Protein AF-A0AA88I6K1-F1 (afdb_monomer)

pLDDT: mean 70.94, std 12.8, range [39.06, 87.44]

Foldseek 3Di:
DVVLVVLQVVVVQLVVQQCVLCVVVVHNFGDPVSSVVSVVVVVVCCVPVVPPDDDDDDPNVVVVVQLVVQLCVLCVVVVHNTGDLLSSQVSQCVDPVSCVSCVVPDRPPNDHDDDDDPVPPPDDDDDPPDD

Structure (mmCIF, N/CA/C/O backbone):
data_AF-A0AA88I6K1-F1
#
_entry.id   AF-A0AA88I6K1-F1
#
loop_
_atom_site.group_PDB
_atom_site.id
_atom_site.type_symbol
_atom_site.label_atom_id
_atom_site.label_alt_id
_atom_site.label_comp_id
_atom_site.label_asym_id
_atom_site.label_entity_id
_atom_site.label_seq_id
_atom_site.pdbx_PDB_ins_code
_atom_site.Cartn_x
_atom_site.Cartn_y
_atom_site.Cartn_z
_atom_site.occupancy
_atom_site.B_iso_or_equiv
_atom_site.auth_seq_id
_atom_site.auth_comp_id
_atom_site.auth_asym_id
_atom_site.auth_atom_id
_atom_site.pdbx_PDB_model_num
ATOM 1 N N . MET A 1 1 ? 4.214 17.097 -13.388 1.00 57.06 1 MET A N 1
ATOM 2 C CA . MET A 1 1 ? 3.382 15.901 -13.663 1.00 57.06 1 MET A CA 1
ATOM 3 C C . MET A 1 1 ? 4.194 14.668 -14.065 1.00 57.06 1 MET A C 1
ATOM 5 O O . MET A 1 1 ? 3.887 13.604 -13.557 1.00 57.06 1 MET A O 1
ATOM 9 N N . ALA A 1 2 ? 5.257 14.769 -14.878 1.00 58.91 2 ALA A N 1
ATOM 10 C CA . ALA A 1 2 ? 6.046 13.591 -15.284 1.00 58.91 2 ALA A CA 1
ATOM 11 C C . ALA A 1 2 ? 6.704 12.811 -14.122 1.00 58.91 2 ALA A C 1
ATOM 13 O O . ALA A 1 2 ? 6.691 11.585 -14.123 1.00 58.91 2 ALA A O 1
ATOM 14 N N . LEU A 1 3 ? 7.240 13.507 -13.110 1.00 56.56 3 LEU A N 1
ATOM 15 C CA . LEU A 1 3 ? 7.893 12.855 -11.966 1.00 56.56 3 LEU A CA 1
ATOM 16 C C . LEU A 1 3 ? 6.898 12.069 -11.095 1.00 56.56 3 LEU A C 1
ATOM 18 O O . LEU A 1 3 ? 7.202 10.980 -10.627 1.00 56.56 3 LEU A O 1
ATOM 22 N N . GLN A 1 4 ? 5.691 12.612 -10.918 1.00 62.66 4 GLN A N 1
ATOM 23 C CA . GLN A 1 4 ? 4.637 11.985 -10.122 1.00 62.66 4 GLN A CA 1
ATOM 24 C C . GLN A 1 4 ? 4.098 10.726 -10.806 1.00 62.66 4 GLN A C 1
ATOM 26 O O . GLN A 1 4 ? 3.912 9.705 -10.148 1.00 62.66 4 GLN A O 1
ATOM 31 N N . GLU A 1 5 ? 3.916 10.773 -12.128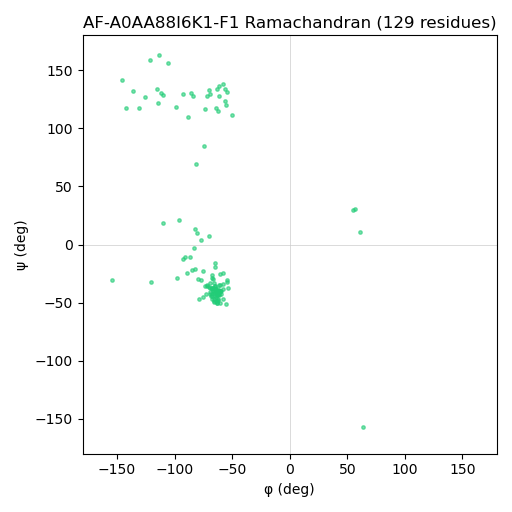 1.00 62.38 5 GLU A N 1
ATOM 32 C CA . GLU A 1 5 ? 3.457 9.614 -12.897 1.00 62.38 5 GLU A CA 1
ATOM 33 C C . GLU A 1 5 ? 4.513 8.502 -12.930 1.00 62.38 5 GLU A C 1
ATOM 35 O O . GLU A 1 5 ? 4.188 7.326 -12.781 1.00 62.38 5 GLU A O 1
ATOM 40 N N . ALA A 1 6 ? 5.795 8.870 -13.021 1.00 61.66 6 ALA A N 1
ATOM 41 C CA . ALA A 1 6 ? 6.897 7.920 -12.924 1.00 61.66 6 ALA A CA 1
ATOM 42 C C . ALA A 1 6 ? 6.965 7.246 -11.544 1.00 61.66 6 ALA A C 1
ATOM 44 O O . ALA A 1 6 ? 7.078 6.022 -11.469 1.00 61.66 6 ALA A O 1
ATOM 45 N N . SER A 1 7 ? 6.825 8.013 -10.458 1.00 63.19 7 SER A N 1
ATOM 46 C CA . SER A 1 7 ? 6.780 7.464 -9.097 1.00 63.19 7 SER A CA 1
ATOM 47 C C . SER A 1 7 ? 5.569 6.552 -8.887 1.00 63.19 7 SER A C 1
ATOM 49 O O . SER A 1 7 ? 5.690 5.480 -8.294 1.00 63.19 7 SER A O 1
ATOM 51 N N . LYS A 1 8 ? 4.405 6.927 -9.431 1.00 65.31 8 LYS A N 1
ATOM 52 C CA . LYS A 1 8 ? 3.180 6.121 -9.389 1.00 65.31 8 LYS A CA 1
ATOM 53 C C . LYS A 1 8 ? 3.347 4.792 -10.128 1.00 65.31 8 LYS A C 1
ATOM 55 O O . LYS A 1 8 ? 3.081 3.739 -9.550 1.00 65.31 8 LYS A O 1
ATOM 60 N N . ALA A 1 9 ? 3.835 4.828 -11.365 1.00 66.75 9 ALA A N 1
ATOM 61 C CA . ALA A 1 9 ? 4.098 3.628 -12.157 1.00 66.75 9 ALA A CA 1
ATOM 62 C C . ALA A 1 9 ? 5.162 2.731 -11.501 1.00 66.75 9 ALA A C 1
ATOM 64 O O . ALA A 1 9 ? 5.031 1.504 -11.490 1.00 66.75 9 ALA A O 1
ATOM 65 N N . TYR A 1 10 ? 6.191 3.332 -10.895 1.00 70.69 10 TYR A N 1
ATOM 66 C CA . TYR A 1 10 ? 7.224 2.597 -10.174 1.00 70.69 10 TYR A CA 1
ATOM 67 C C . TYR A 1 10 ? 6.654 1.820 -8.984 1.00 70.69 10 TYR A C 1
ATOM 69 O O . TYR A 1 10 ? 6.957 0.635 -8.843 1.00 70.69 10 TYR A O 1
ATOM 77 N N . LEU A 1 11 ? 5.815 2.453 -8.160 1.00 69.69 11 LEU A N 1
ATOM 78 C CA . LEU A 1 11 ? 5.197 1.808 -7.000 1.00 69.69 11 LEU A CA 1
ATOM 79 C C . LEU A 1 11 ? 4.238 0.704 -7.408 1.00 69.69 11 LEU A C 1
ATOM 81 O O . LEU A 1 11 ? 4.346 -0.393 -6.874 1.00 69.69 11 LEU A O 1
ATOM 85 N N . ILE A 1 12 ? 3.341 0.974 -8.361 1.00 75.25 12 ILE A N 1
ATOM 86 C CA . ILE A 1 12 ? 2.376 -0.021 -8.849 1.00 75.25 12 ILE A CA 1
ATOM 87 C C . ILE A 1 12 ? 3.126 -1.263 -9.317 1.00 75.25 12 ILE A C 1
ATOM 89 O O . ILE A 1 12 ? 2.885 -2.351 -8.800 1.00 75.25 12 ILE A O 1
ATOM 93 N N . GLY A 1 13 ? 4.132 -1.084 -10.174 1.00 77.06 13 GLY A N 1
ATOM 94 C CA . GLY A 1 13 ? 4.932 -2.210 -10.620 1.00 77.06 13 GLY A CA 1
ATOM 95 C C . GLY A 1 13 ? 5.692 -2.889 -9.471 1.00 77.06 13 GLY A C 1
ATOM 96 O O . GLY A 1 13 ? 5.822 -4.109 -9.452 1.00 77.06 13 GLY A O 1
ATOM 97 N N . LEU A 1 14 ? 6.243 -2.128 -8.514 1.00 76.00 14 LEU A N 1
ATOM 98 C CA . LEU A 1 14 ? 7.021 -2.712 -7.417 1.00 76.00 14 LEU A CA 1
ATOM 99 C C . LEU A 1 14 ? 6.122 -3.597 -6.559 1.00 76.00 14 LEU A C 1
ATOM 101 O O . LEU A 1 14 ? 6.536 -4.686 -6.163 1.00 76.00 14 LEU A O 1
ATOM 105 N N . TYR A 1 15 ? 4.894 -3.155 -6.305 1.00 76.38 15 TYR A N 1
ATOM 106 C CA . TYR A 1 15 ? 3.899 -3.925 -5.577 1.00 76.38 15 TYR A CA 1
ATOM 107 C C . TYR A 1 15 ? 3.392 -5.129 -6.366 1.00 76.38 15 TYR A C 1
ATOM 109 O O . TYR A 1 15 ? 3.214 -6.181 -5.759 1.00 76.38 15 TYR A O 1
ATOM 117 N N . GLU A 1 16 ? 3.221 -5.025 -7.684 1.00 77.50 16 GLU A N 1
ATOM 118 C CA . GLU A 1 16 ? 2.888 -6.164 -8.548 1.00 77.50 16 GLU A CA 1
ATOM 119 C C . GLU A 1 16 ? 3.975 -7.242 -8.491 1.00 77.50 16 GLU A C 1
ATOM 121 O O . GLU A 1 16 ? 3.676 -8.393 -8.175 1.00 77.50 16 GLU A O 1
ATOM 126 N N . ASP A 1 17 ? 5.242 -6.865 -8.674 1.00 79.00 17 ASP A N 1
ATOM 127 C CA . ASP A 1 17 ? 6.370 -7.802 -8.622 1.00 79.00 17 ASP A CA 1
ATOM 128 C C . ASP A 1 17 ? 6.536 -8.418 -7.232 1.00 79.00 17 ASP A C 1
ATOM 130 O O . ASP A 1 17 ? 6.819 -9.609 -7.082 1.00 79.00 17 ASP A O 1
ATOM 134 N N . THR A 1 18 ? 6.315 -7.619 -6.191 1.00 77.56 18 THR A N 1
ATOM 135 C CA . THR A 1 18 ? 6.348 -8.100 -4.810 1.00 77.56 18 THR A CA 1
ATOM 136 C C . THR A 1 18 ? 5.199 -9.073 -4.533 1.00 77.56 18 THR A C 1
ATOM 138 O O . THR A 1 18 ? 5.393 -10.090 -3.864 1.00 77.56 18 THR A O 1
ATOM 141 N N . ASN A 1 19 ? 4.004 -8.792 -5.056 1.00 80.00 19 ASN A N 1
ATOM 142 C CA . ASN A 1 19 ? 2.846 -9.669 -4.938 1.00 80.00 19 ASN A CA 1
ATOM 143 C C . ASN A 1 19 ? 3.072 -10.984 -5.697 1.00 80.00 19 ASN A C 1
ATOM 145 O O . ASN A 1 19 ? 2.785 -12.051 -5.165 1.00 80.00 19 ASN A O 1
ATOM 149 N N . LEU A 1 20 ? 3.674 -10.932 -6.888 1.00 79.19 20 LEU A N 1
ATOM 150 C CA . LEU A 1 20 ? 4.079 -12.120 -7.643 1.00 79.19 20 LEU A CA 1
ATOM 151 C C . LEU A 1 20 ? 5.107 -12.959 -6.874 1.00 79.19 20 LEU A C 1
ATOM 153 O O . LEU A 1 20 ? 4.952 -14.176 -6.794 1.00 79.19 20 LEU A O 1
ATOM 157 N N . CYS A 1 21 ? 6.103 -12.332 -6.238 1.00 79.06 21 CYS A N 1
ATOM 158 C CA . CYS A 1 21 ? 7.062 -13.033 -5.375 1.00 79.06 21 CYS A CA 1
ATOM 159 C C . CYS A 1 21 ? 6.370 -13.709 -4.177 1.00 79.06 21 CYS A C 1
ATOM 161 O O . CYS A 1 21 ? 6.700 -14.844 -3.821 1.00 79.06 21 CYS A O 1
ATOM 163 N N . ALA A 1 22 ? 5.380 -13.044 -3.575 1.00 78.00 22 ALA A N 1
ATOM 164 C CA . ALA A 1 22 ? 4.594 -13.613 -2.486 1.00 78.00 22 ALA A CA 1
ATOM 165 C C . ALA A 1 22 ? 3.746 -14.809 -2.963 1.00 78.00 22 ALA A C 1
ATOM 167 O O . ALA A 1 22 ? 3.795 -15.873 -2.340 1.00 78.00 22 ALA A O 1
ATOM 168 N N . ILE A 1 23 ? 3.048 -14.679 -4.098 1.00 82.94 23 ILE A N 1
ATOM 169 C CA . ILE A 1 23 ? 2.232 -15.743 -4.706 1.00 82.94 23 ILE A CA 1
ATOM 170 C C . ILE A 1 23 ? 3.100 -16.939 -5.106 1.00 82.94 23 ILE A C 1
ATOM 172 O O . ILE A 1 23 ? 2.731 -18.079 -4.824 1.00 82.94 23 ILE A O 1
ATOM 176 N N . HIS A 1 24 ? 4.277 -16.696 -5.687 1.00 82.50 24 HIS A N 1
ATOM 177 C CA . HIS A 1 24 ? 5.250 -17.739 -6.020 1.00 82.50 24 HIS A CA 1
ATOM 178 C C . HIS A 1 24 ? 5.662 -18.542 -4.778 1.00 82.50 24 HIS A C 1
ATOM 180 O O . HIS A 1 24 ? 5.757 -19.767 -4.815 1.00 82.50 24 HIS A O 1
ATOM 186 N N . ALA A 1 25 ? 5.803 -17.867 -3.637 1.00 81.12 25 ALA A N 1
ATOM 187 C CA . ALA A 1 25 ? 6.057 -18.495 -2.346 1.00 81.12 25 ALA A CA 1
ATOM 188 C C . ALA A 1 25 ? 4.789 -19.039 -1.645 1.00 81.12 25 ALA A C 1
ATOM 190 O O . ALA A 1 25 ? 4.848 -19.349 -0.454 1.00 81.12 25 ALA A O 1
ATOM 191 N N . LYS A 1 26 ? 3.647 -19.146 -2.347 1.00 82.56 26 LYS A N 1
ATOM 192 C CA . LYS A 1 26 ? 2.326 -19.566 -1.831 1.00 82.56 26 LYS A CA 1
ATOM 193 C C . LYS A 1 26 ? 1.811 -18.715 -0.660 1.00 82.56 26 LYS A C 1
ATOM 195 O O . LYS A 1 26 ? 1.094 -19.202 0.214 1.00 82.56 26 LYS A O 1
ATOM 200 N N . ARG A 1 27 ? 2.175 -17.432 -0.616 1.00 75.56 27 ARG A N 1
ATOM 201 C CA . ARG A 1 27 ? 1.777 -16.472 0.422 1.00 75.56 27 ARG A CA 1
ATOM 202 C C . ARG A 1 27 ? 0.911 -15.370 -0.189 1.00 75.56 27 ARG A C 1
ATOM 204 O O . ARG A 1 27 ? 1.271 -14.771 -1.188 1.00 75.56 27 ARG A O 1
ATOM 211 N N . VAL A 1 28 ? -0.200 -15.039 0.466 1.00 65.38 28 VAL A N 1
ATOM 212 C CA . VAL A 1 28 ? -1.096 -13.923 0.071 1.00 65.38 28 VAL A CA 1
ATOM 213 C C . VAL A 1 28 ? -0.587 -12.571 0.604 1.00 65.38 28 VAL A C 1
ATOM 215 O O . VAL A 1 28 ? -1.168 -11.517 0.382 1.00 65.38 28 VAL A O 1
ATOM 218 N N . THR A 1 29 ? 0.505 -12.588 1.368 1.00 64.44 29 THR A N 1
ATOM 219 C CA . THR A 1 29 ? 0.966 -11.441 2.148 1.00 64.44 29 THR A CA 1
ATOM 220 C C . THR A 1 29 ? 2.406 -11.096 1.833 1.00 64.44 29 THR A C 1
ATOM 222 O O . THR A 1 29 ? 3.290 -11.948 1.972 1.00 64.44 29 THR A O 1
ATOM 225 N N . ILE A 1 30 ? 2.615 -9.830 1.496 1.00 72.12 30 ILE A N 1
ATOM 226 C CA . ILE A 1 30 ? 3.906 -9.248 1.158 1.00 72.12 30 ILE A CA 1
ATOM 227 C C . ILE A 1 30 ? 4.781 -9.120 2.412 1.00 72.12 30 ILE A C 1
ATOM 229 O O . ILE A 1 30 ? 4.371 -8.553 3.427 1.00 72.12 30 ILE A O 1
ATOM 233 N N . MET A 1 31 ? 6.003 -9.648 2.345 1.00 67.56 31 MET A N 1
ATOM 234 C CA . MET A 1 31 ? 7.031 -9.493 3.373 1.00 67.56 31 MET A CA 1
ATOM 235 C C . MET A 1 31 ? 8.125 -8.518 2.913 1.00 67.56 31 MET A C 1
ATOM 237 O O . MET A 1 31 ? 8.380 -8.401 1.713 1.00 67.56 31 MET A O 1
ATOM 241 N N . PRO A 1 32 ? 8.868 -7.885 3.843 1.00 65.88 32 PRO A N 1
ATOM 242 C CA . PRO A 1 32 ? 10.008 -7.034 3.490 1.00 65.88 32 PRO A CA 1
ATOM 243 C C . PRO A 1 32 ? 11.046 -7.750 2.613 1.00 65.88 32 PRO A C 1
ATOM 245 O O . PRO A 1 32 ? 11.648 -7.134 1.739 1.00 65.88 32 PRO A O 1
ATOM 248 N N . LYS A 1 33 ? 11.211 -9.068 2.797 1.00 70.12 33 LYS A N 1
ATOM 249 C CA . LYS A 1 33 ? 12.082 -9.912 1.964 1.00 70.12 33 LYS A CA 1
ATOM 250 C C . LYS A 1 33 ? 11.599 -10.016 0.513 1.00 70.12 33 LYS A C 1
ATOM 252 O O . LYS A 1 33 ? 12.434 -10.026 -0.383 1.00 70.12 33 LYS A O 1
ATOM 257 N N . ASP A 1 34 ? 10.285 -10.041 0.275 1.00 76.75 34 ASP A N 1
ATOM 258 C CA . ASP A 1 34 ? 9.713 -10.066 -1.080 1.00 76.75 34 ASP A CA 1
ATOM 259 C C . ASP A 1 34 ? 9.937 -8.724 -1.781 1.00 76.75 34 ASP A C 1
ATOM 261 O O . ASP A 1 34 ? 10.250 -8.694 -2.963 1.00 76.75 34 ASP A O 1
ATOM 265 N N . ILE A 1 35 ? 9.857 -7.614 -1.037 1.00 73.19 35 ILE A N 1
ATOM 266 C CA . ILE A 1 35 ? 10.142 -6.270 -1.561 1.00 73.19 35 ILE A CA 1
ATOM 267 C C . ILE A 1 35 ? 11.628 -6.131 -1.881 1.00 73.19 35 ILE A C 1
ATOM 269 O O . ILE A 1 35 ? 11.996 -5.613 -2.930 1.00 73.19 35 ILE A O 1
ATOM 273 N N . GLN A 1 36 ? 12.505 -6.600 -0.991 1.00 73.50 36 GLN A N 1
ATOM 274 C CA . GLN A 1 36 ? 13.947 -6.616 -1.239 1.00 73.50 36 GLN A CA 1
ATOM 275 C C . GLN A 1 36 ? 14.293 -7.477 -2.458 1.00 73.50 36 GLN A C 1
ATOM 277 O O . GLN A 1 36 ? 15.135 -7.082 -3.264 1.00 73.50 36 GLN A O 1
ATOM 282 N N . LEU A 1 37 ? 13.618 -8.616 -2.619 1.00 74.25 37 LEU A N 1
ATOM 283 C CA . LEU A 1 37 ? 13.760 -9.483 -3.780 1.00 74.25 37 LEU A CA 1
ATOM 284 C C . LEU A 1 37 ? 13.249 -8.800 -5.057 1.00 74.25 37 LEU A C 1
ATOM 286 O O . LEU A 1 37 ? 13.998 -8.723 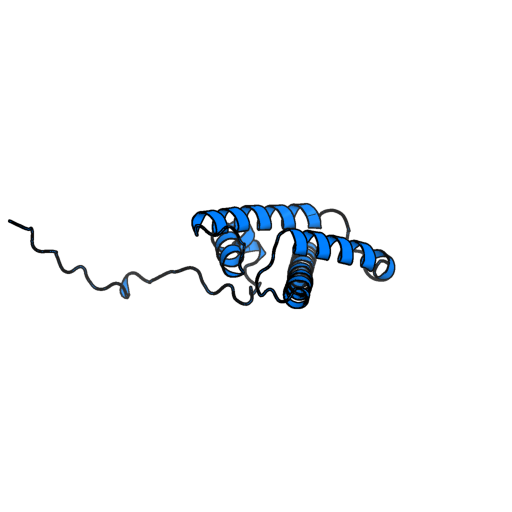-6.024 1.00 74.25 37 LEU A O 1
ATOM 290 N N . ALA A 1 38 ? 12.048 -8.219 -5.047 1.00 77.00 38 ALA A N 1
ATOM 291 C CA . ALA A 1 38 ? 11.480 -7.484 -6.178 1.00 77.00 38 ALA A CA 1
ATOM 292 C C . ALA A 1 38 ? 12.346 -6.277 -6.577 1.00 77.00 38 ALA A C 1
ATOM 294 O O . ALA A 1 38 ? 12.593 -6.054 -7.760 1.00 77.00 38 ALA A O 1
ATOM 295 N N . ARG A 1 39 ? 12.903 -5.540 -5.605 1.00 74.50 39 ARG A N 1
ATOM 296 C CA . ARG A 1 39 ? 13.878 -4.464 -5.860 1.00 74.50 39 ARG A CA 1
ATOM 297 C C . ARG A 1 39 ? 15.145 -4.994 -6.528 1.00 74.50 39 ARG A C 1
ATOM 299 O O . ARG A 1 39 ? 15.611 -4.375 -7.480 1.00 74.50 39 ARG A O 1
ATOM 306 N N . ARG A 1 40 ? 15.683 -6.132 -6.075 1.00 71.19 40 ARG A N 1
ATOM 307 C CA . ARG A 1 40 ? 16.855 -6.774 -6.700 1.00 71.19 40 ARG A CA 1
ATOM 308 C C . ARG A 1 40 ? 16.550 -7.260 -8.118 1.00 71.19 40 ARG A C 1
ATOM 310 O O . ARG A 1 40 ? 17.337 -6.995 -9.019 1.00 71.19 40 ARG A O 1
ATOM 317 N N . ILE A 1 41 ? 15.400 -7.899 -8.336 1.00 73.88 41 ILE A N 1
ATOM 318 C CA . ILE A 1 41 ? 14.959 -8.385 -9.655 1.00 73.88 41 ILE A CA 1
ATOM 319 C C . ILE A 1 41 ? 14.756 -7.211 -10.625 1.00 73.88 41 ILE A C 1
ATOM 321 O O . ILE A 1 41 ? 15.239 -7.253 -11.754 1.00 73.88 41 ILE A O 1
ATOM 325 N N . ARG A 1 42 ? 14.137 -6.111 -10.179 1.00 68.06 42 ARG A N 1
ATOM 326 C CA . ARG A 1 42 ? 13.987 -4.884 -10.982 1.00 68.06 42 ARG A CA 1
ATOM 327 C C . ARG A 1 42 ? 15.316 -4.214 -11.314 1.00 68.06 42 ARG A C 1
ATOM 329 O O . ARG A 1 42 ? 15.487 -3.727 -12.429 1.00 68.06 42 ARG A O 1
ATOM 336 N N . GLN A 1 43 ? 16.257 -4.183 -10.369 1.00 62.47 43 GLN A N 1
ATOM 337 C CA . GLN A 1 43 ? 17.610 -3.669 -10.611 1.00 62.47 43 GLN A CA 1
ATOM 338 C C . GLN A 1 43 ? 18.374 -4.536 -11.624 1.00 62.47 43 GLN A C 1
ATOM 340 O O . GLN A 1 43 ? 19.054 -3.982 -12.483 1.00 62.47 43 GLN A O 1
ATOM 345 N N . LEU A 1 44 ? 18.197 -5.863 -11.590 1.00 54.66 44 LEU A N 1
ATOM 346 C CA . LEU A 1 44 ? 18.737 -6.798 -12.587 1.00 54.66 44 LEU A CA 1
ATOM 347 C C . LEU A 1 44 ? 18.111 -6.589 -13.981 1.00 54.66 44 LEU A C 1
ATOM 349 O O . LEU A 1 44 ? 18.829 -6.575 -14.977 1.00 54.66 44 LEU A O 1
ATOM 353 N N . CYS A 1 45 ? 16.796 -6.356 -14.066 1.00 46.34 45 CYS A N 1
ATOM 354 C CA . CYS A 1 45 ? 16.091 -6.162 -15.341 1.00 46.34 45 CYS A CA 1
ATOM 355 C C . CYS A 1 45 ? 16.331 -4.775 -15.980 1.00 46.34 45 CYS A C 1
ATOM 357 O O . CYS A 1 45 ? 16.224 -4.618 -17.200 1.00 46.34 45 CYS A O 1
ATOM 359 N N . ARG A 1 46 ? 16.710 -3.755 -15.188 1.00 47.44 46 ARG A N 1
ATOM 360 C CA . ARG A 1 46 ? 17.051 -2.410 -15.697 1.00 47.44 46 ARG A CA 1
ATOM 361 C C . ARG A 1 46 ? 18.299 -2.389 -16.590 1.00 47.44 46 ARG A C 1
ATOM 363 O O . ARG A 1 46 ? 18.411 -1.478 -17.405 1.00 47.44 46 ARG A O 1
ATOM 370 N N . ALA A 1 47 ? 19.170 -3.403 -16.540 1.00 47.22 47 ALA A N 1
ATOM 371 C CA . ALA A 1 47 ? 20.273 -3.532 -17.500 1.00 47.22 47 ALA A CA 1
ATOM 372 C C . ALA A 1 47 ? 19.782 -3.669 -18.960 1.00 47.22 47 ALA A C 1
ATOM 374 O O . ALA A 1 47 ? 20.485 -3.272 -19.887 1.00 47.22 47 ALA A O 1
ATOM 375 N N . SER A 1 48 ? 18.558 -4.167 -19.179 1.00 43.66 48 SER A N 1
ATOM 376 C CA . SER A 1 48 ? 17.980 -4.350 -20.517 1.00 43.66 48 SER A CA 1
ATOM 377 C C . SER A 1 48 ? 17.038 -3.216 -20.944 1.00 43.66 48 SER A C 1
ATOM 379 O O . SER A 1 48 ? 16.941 -2.933 -22.138 1.00 43.66 48 SER A O 1
ATOM 381 N N . TRP A 1 49 ? 16.373 -2.535 -19.999 1.00 39.06 49 TRP A N 1
ATOM 382 C CA . TRP A 1 49 ? 15.335 -1.532 -20.304 1.00 39.06 49 TRP A CA 1
ATOM 383 C C . TRP A 1 49 ? 15.843 -0.081 -20.417 1.00 39.06 49 TRP A C 1
ATOM 385 O O . TRP A 1 49 ? 15.158 0.775 -20.975 1.00 39.06 49 TRP A O 1
ATOM 395 N N . CYS A 1 50 ? 17.078 0.202 -19.987 1.00 45.38 50 CYS A N 1
ATOM 396 C CA . CYS A 1 50 ? 17.698 1.532 -20.092 1.00 45.38 50 CYS A CA 1
ATOM 397 C C . CYS A 1 50 ? 18.061 1.984 -21.523 1.00 45.38 50 CYS A C 1
ATOM 399 O O . CYS A 1 50 ? 18.685 3.031 -21.679 1.00 45.38 50 CYS A O 1
ATOM 401 N N . ARG A 1 51 ? 17.685 1.251 -22.582 1.00 46.34 51 ARG A N 1
ATOM 402 C CA . ARG A 1 51 ? 17.923 1.693 -23.971 1.00 46.34 51 ARG A CA 1
ATOM 403 C C . ARG A 1 51 ? 16.832 2.597 -24.561 1.00 46.34 51 ARG A C 1
ATOM 405 O O . ARG A 1 51 ? 17.076 3.171 -25.614 1.00 46.34 51 ARG A O 1
ATOM 412 N N . GLY A 1 52 ? 15.669 2.755 -23.916 1.00 48.59 52 GLY A N 1
ATOM 413 C CA . GLY A 1 52 ? 14.523 3.456 -24.528 1.00 48.59 52 GLY A CA 1
ATOM 414 C C . GLY A 1 52 ? 13.984 4.693 -23.804 1.00 48.59 52 GLY A C 1
ATOM 415 O O . GLY A 1 52 ? 13.508 5.614 -24.459 1.00 48.59 52 GLY A O 1
ATOM 416 N N . THR A 1 53 ? 14.041 4.760 -22.472 1.00 44.44 53 THR A N 1
ATOM 417 C CA . THR A 1 53 ? 13.347 5.821 -21.717 1.00 44.44 53 THR A CA 1
ATOM 418 C C . THR A 1 53 ? 14.260 6.489 -20.698 1.00 44.44 53 THR A C 1
ATOM 420 O O . THR A 1 53 ? 14.737 5.868 -19.751 1.00 44.44 53 THR A O 1
ATOM 423 N N . ARG A 1 54 ? 14.474 7.791 -20.896 1.00 45.72 54 ARG A N 1
ATOM 424 C CA . ARG A 1 54 ? 15.218 8.701 -20.022 1.00 45.72 54 ARG A CA 1
ATOM 425 C C . ARG A 1 54 ? 14.381 9.026 -18.777 1.00 45.72 54 ARG A C 1
ATOM 427 O O . ARG A 1 54 ? 13.711 10.048 -18.768 1.00 45.72 54 ARG A O 1
ATOM 434 N N . LEU A 1 55 ? 14.406 8.189 -17.736 1.00 44.84 55 LEU A N 1
ATOM 435 C CA . LEU A 1 55 ? 13.969 8.595 -16.389 1.00 44.84 55 LEU A CA 1
ATOM 436 C C . LEU A 1 55 ? 14.800 7.919 -15.281 1.00 44.84 55 LEU A C 1
ATOM 438 O O . LEU A 1 55 ? 15.227 6.774 -15.440 1.00 44.84 55 LEU A O 1
ATOM 442 N N . PRO A 1 56 ? 15.109 8.654 -14.195 1.00 49.22 56 PRO A N 1
ATOM 443 C CA . PRO A 1 56 ? 16.333 8.450 -13.437 1.00 49.22 56 PRO A CA 1
ATOM 444 C C . PRO A 1 56 ? 16.211 7.359 -12.376 1.00 49.22 56 PRO A C 1
ATOM 446 O O . PRO A 1 56 ? 15.337 7.355 -11.518 1.00 49.22 56 PRO A O 1
ATOM 449 N N . CYS A 1 57 ? 17.193 6.468 -12.401 1.00 47.16 57 CYS A N 1
ATOM 450 C CA . CYS A 1 57 ? 17.423 5.428 -11.418 1.00 47.16 57 CYS A CA 1
ATOM 451 C C . CYS A 1 57 ? 18.164 5.984 -10.190 1.00 47.16 57 CYS A C 1
ATOM 453 O O . CYS A 1 57 ? 19.335 5.664 -10.020 1.00 47.16 57 CYS A O 1
ATOM 455 N N . SER A 1 58 ? 17.562 6.834 -9.350 1.00 46.22 58 SER A N 1
ATOM 456 C CA . SER A 1 58 ? 18.225 7.233 -8.081 1.00 46.22 58 SER A CA 1
ATOM 457 C C . SER A 1 58 ? 17.288 7.673 -6.946 1.00 46.22 58 SER A C 1
ATOM 459 O O . SER A 1 58 ? 17.624 7.446 -5.789 1.00 46.22 58 SER A O 1
ATOM 461 N N . GLY A 1 59 ? 16.117 8.256 -7.239 1.00 49.06 59 GLY A N 1
ATOM 462 C CA . GLY A 1 59 ? 15.201 8.782 -6.206 1.00 49.06 59 GLY A CA 1
ATOM 463 C C . GLY A 1 59 ? 14.173 7.777 -5.670 1.00 49.06 59 GLY A C 1
ATOM 464 O O . GLY A 1 59 ? 13.721 7.890 -4.532 1.00 49.06 59 GLY A O 1
ATOM 465 N N . ASP A 1 60 ? 13.848 6.749 -6.458 1.00 51.22 60 ASP A N 1
ATOM 466 C CA . ASP A 1 60 ? 12.724 5.826 -6.221 1.00 51.22 60 ASP A CA 1
ATOM 467 C C . ASP A 1 60 ? 12.864 4.969 -4.940 1.00 51.22 60 ASP A C 1
ATOM 469 O O . ASP A 1 60 ? 11.913 4.333 -4.480 1.00 51.22 60 ASP A O 1
ATOM 473 N N . GLY A 1 61 ? 14.072 4.895 -4.372 1.00 53.34 61 GLY A N 1
ATOM 474 C CA . GLY A 1 61 ? 14.376 4.063 -3.208 1.00 53.34 61 GLY A CA 1
ATOM 475 C C . GLY A 1 61 ? 13.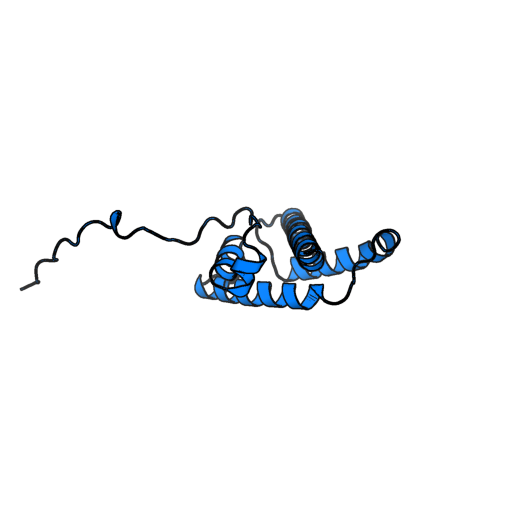950 4.661 -1.868 1.00 53.34 61 GLY A C 1
ATOM 476 O O . GLY A 1 61 ? 13.655 3.891 -0.955 1.00 53.34 61 GLY A O 1
ATOM 477 N N . VAL A 1 62 ? 13.924 5.993 -1.758 1.00 55.53 62 VAL A N 1
ATOM 478 C CA . VAL A 1 62 ? 13.631 6.705 -0.501 1.00 55.53 62 VAL A CA 1
ATOM 479 C C . VAL A 1 62 ? 12.127 6.719 -0.251 1.00 55.53 62 VAL A C 1
ATOM 481 O O . VAL A 1 62 ? 11.675 6.280 0.800 1.00 55.53 62 VAL A O 1
ATOM 484 N N . PHE A 1 63 ? 11.352 7.064 -1.279 1.00 63.44 63 PHE A N 1
ATOM 485 C CA . PHE A 1 63 ? 9.891 7.071 -1.216 1.00 63.44 63 PHE A CA 1
ATOM 486 C C . PHE A 1 63 ? 9.309 5.685 -0.882 1.00 63.44 63 PHE A C 1
ATOM 488 O O . PHE A 1 63 ? 8.390 5.545 -0.080 1.00 63.44 63 PHE A O 1
ATOM 495 N N . ALA A 1 64 ? 9.878 4.621 -1.459 1.00 65.25 64 ALA A N 1
ATOM 496 C CA . ALA A 1 64 ? 9.460 3.256 -1.143 1.00 65.25 64 ALA A CA 1
ATOM 497 C C . ALA A 1 64 ? 9.806 2.840 0.300 1.00 65.25 64 ALA A C 1
ATOM 499 O O . ALA A 1 64 ? 9.114 1.994 0.862 1.00 65.25 64 ALA A O 1
ATOM 500 N N . ALA A 1 65 ? 10.872 3.392 0.889 1.00 67.75 65 ALA A N 1
ATOM 501 C CA . ALA A 1 65 ? 11.227 3.132 2.283 1.00 67.75 65 ALA A CA 1
ATOM 502 C C . ALA A 1 65 ? 10.256 3.835 3.241 1.00 67.75 65 ALA A C 1
ATOM 504 O O . ALA A 1 65 ? 9.777 3.204 4.178 1.00 67.75 65 ALA A O 1
ATOM 505 N N . GLU A 1 66 ? 9.901 5.081 2.943 1.00 74.62 66 GLU A N 1
ATOM 506 C CA . GLU A 1 66 ? 8.969 5.897 3.725 1.00 74.62 66 GLU A CA 1
ATOM 507 C C . GLU A 1 66 ? 7.556 5.295 3.770 1.00 74.62 66 GLU A C 1
ATOM 509 O O . GLU A 1 66 ? 7.000 5.067 4.845 1.00 74.62 66 GLU A O 1
ATOM 514 N N . VAL A 1 67 ? 7.003 4.894 2.618 1.00 76.75 67 VAL A N 1
ATOM 51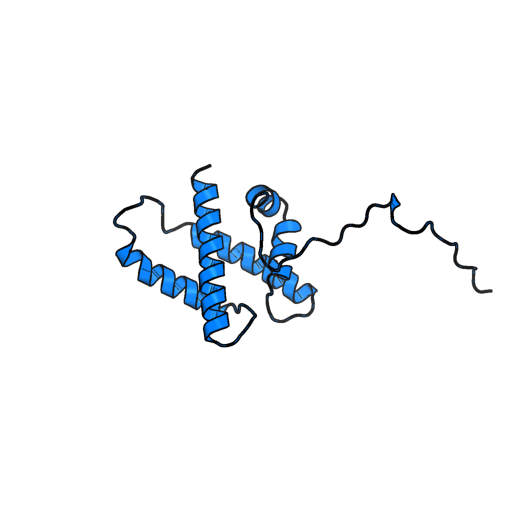5 C CA . VAL A 1 67 ? 5.701 4.201 2.572 1.00 76.75 67 VAL A CA 1
ATOM 516 C C . VAL A 1 67 ? 5.739 2.885 3.359 1.00 76.75 67 VAL A C 1
ATOM 518 O O . VAL A 1 67 ? 4.749 2.507 3.988 1.00 76.75 67 VAL A O 1
ATOM 521 N N . LEU A 1 68 ? 6.873 2.178 3.347 1.00 76.75 68 LEU A N 1
ATOM 522 C CA . LEU A 1 68 ? 7.024 0.918 4.070 1.00 76.75 68 LEU A CA 1
ATOM 523 C C . LEU A 1 68 ? 7.141 1.122 5.583 1.00 76.75 68 LEU A C 1
ATOM 525 O O . LEU A 1 68 ? 6.623 0.304 6.342 1.00 76.75 68 LEU A O 1
ATOM 529 N N . GLU A 1 69 ? 7.798 2.193 6.017 1.00 81.19 69 GLU A N 1
ATOM 530 C CA . GLU A 1 69 ? 7.890 2.584 7.421 1.00 81.19 69 GLU A CA 1
ATOM 531 C C . GLU A 1 69 ? 6.502 2.912 7.979 1.00 81.19 69 GLU A C 1
ATOM 533 O O . GLU A 1 69 ? 6.072 2.308 8.966 1.00 81.19 69 GLU A O 1
ATOM 538 N N . LEU A 1 70 ? 5.742 3.756 7.278 1.00 84.81 70 LEU A N 1
ATOM 539 C CA . LEU A 1 70 ? 4.374 4.108 7.659 1.00 84.81 70 LEU A CA 1
ATOM 540 C C . LEU A 1 70 ? 3.440 2.887 7.637 1.00 84.81 70 LEU A C 1
ATOM 542 O O . LEU A 1 70 ? 2.670 2.667 8.576 1.00 84.81 70 LEU A O 1
ATOM 546 N N . ALA A 1 71 ? 3.532 2.035 6.611 1.00 83.31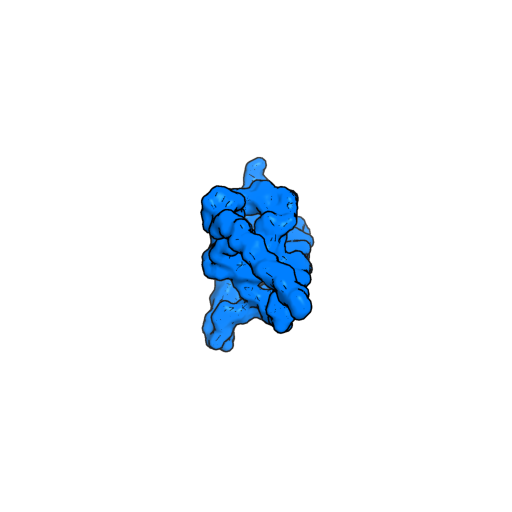 71 ALA A N 1
ATOM 547 C CA . ALA A 1 71 ? 2.757 0.794 6.540 1.00 83.31 71 ALA A CA 1
ATOM 548 C C . ALA A 1 71 ? 3.172 -0.226 7.618 1.00 83.31 71 ALA A C 1
ATOM 550 O O . ALA A 1 71 ? 2.343 -1.021 8.073 1.00 83.31 71 ALA A O 1
ATOM 551 N N . GLY A 1 72 ? 4.438 -0.211 8.042 1.00 84.19 72 GLY A N 1
ATOM 552 C CA . GLY A 1 7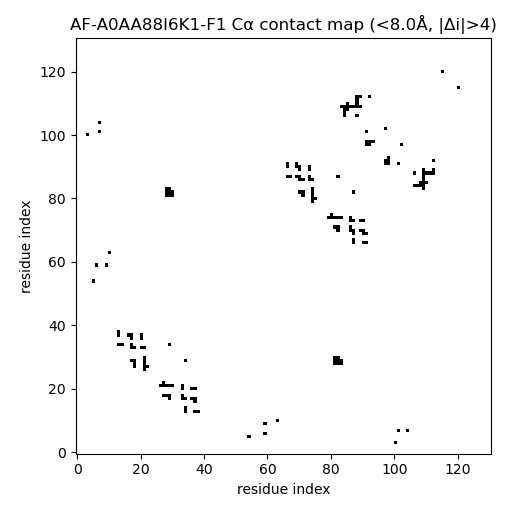2 ? 4.964 -1.004 9.150 1.00 84.19 72 GLY A CA 1
ATOM 553 C C . GLY A 1 72 ? 4.429 -0.539 10.503 1.00 84.19 72 GLY A C 1
ATOM 554 O O . GLY A 1 72 ? 4.011 -1.375 11.309 1.00 84.19 72 GLY A O 1
ATOM 555 N N . ASN A 1 73 ? 4.356 0.774 10.721 1.00 87.44 73 ASN A N 1
ATOM 556 C CA . ASN A 1 73 ? 3.739 1.369 11.907 1.00 87.44 73 ASN A CA 1
ATOM 557 C C . ASN A 1 73 ? 2.245 1.026 11.965 1.00 87.44 73 ASN A C 1
ATOM 559 O O . ASN A 1 73 ? 1.797 0.421 12.937 1.00 87.44 73 ASN A O 1
ATOM 563 N N . ALA A 1 74 ? 1.519 1.208 10.857 1.00 85.44 74 ALA A N 1
ATOM 564 C CA . ALA A 1 74 ? 0.117 0.803 10.756 1.00 85.44 74 ALA A CA 1
ATOM 565 C C . ALA A 1 74 ? -0.093 -0.705 11.011 1.00 85.44 74 ALA A C 1
ATOM 567 O O . ALA A 1 74 ? -1.112 -1.111 11.576 1.00 85.44 74 ALA A O 1
ATOM 568 N N . ALA A 1 75 ? 0.854 -1.563 10.617 1.00 84.94 75 ALA A N 1
ATOM 569 C CA . ALA A 1 75 ? 0.792 -2.991 10.926 1.00 84.94 75 ALA A CA 1
ATOM 570 C C . ALA A 1 75 ? 0.952 -3.267 12.428 1.00 84.94 75 ALA A C 1
ATOM 572 O O . ALA A 1 75 ? 0.195 -4.068 12.991 1.00 84.94 75 ALA A O 1
ATOM 573 N N . ARG A 1 76 ? 1.896 -2.577 13.079 1.00 85.38 76 ARG A N 1
ATOM 574 C CA . ARG A 1 76 ? 2.129 -2.655 14.527 1.00 85.38 76 ARG A CA 1
ATOM 575 C C . ARG A 1 76 ? 0.921 -2.179 15.327 1.00 85.38 76 ARG A C 1
ATOM 577 O O . ARG A 1 76 ? 0.534 -2.876 16.263 1.00 85.38 76 ARG A O 1
ATOM 584 N N . ASP A 1 77 ? 0.274 -1.098 14.901 1.00 87.31 77 ASP A N 1
ATOM 585 C CA . ASP A 1 77 ? -0.949 -0.579 15.530 1.00 87.31 77 ASP A CA 1
ATOM 586 C C . ASP A 1 77 ? -2.094 -1.596 15.467 1.00 87.31 77 ASP A C 1
ATOM 588 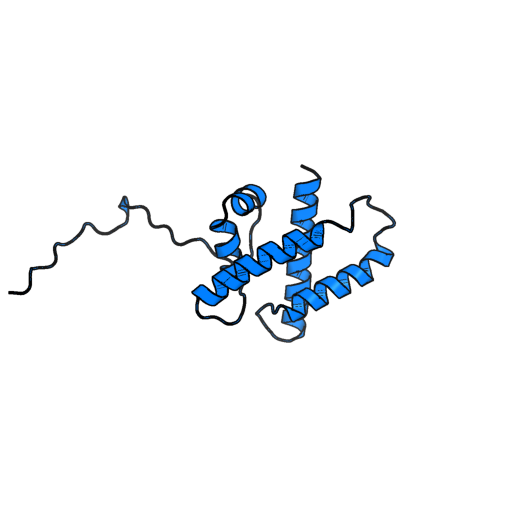O O . ASP A 1 77 ? -2.858 -1.776 16.415 1.00 87.31 77 ASP A O 1
ATOM 592 N N . ASN A 1 78 ? -2.158 -2.361 14.375 1.00 84.06 78 ASN A N 1
ATOM 593 C CA . ASN A 1 78 ? -3.101 -3.464 14.208 1.00 84.06 78 ASN A CA 1
ATOM 594 C C . ASN A 1 78 ? -2.657 -4.767 14.905 1.00 84.06 78 ASN A C 1
ATOM 596 O O . ASN A 1 78 ? -3.270 -5.814 14.687 1.00 84.06 78 ASN A O 1
ATOM 600 N N . LYS A 1 79 ? -1.600 -4.728 15.733 1.00 85.62 79 LYS A N 1
ATOM 601 C CA . LYS A 1 79 ? -0.987 -5.881 16.422 1.00 85.62 79 LYS A CA 1
ATOM 602 C C . LYS A 1 79 ? -0.579 -7.008 15.467 1.00 85.62 79 LYS A C 1
ATOM 604 O O . LYS A 1 79 ? -0.583 -8.184 15.831 1.00 85.62 79 LYS A O 1
ATOM 609 N N . LYS A 1 80 ? -0.228 -6.665 14.226 1.00 79.75 80 LYS A N 1
ATOM 610 C CA . LYS A 1 80 ? 0.202 -7.615 13.198 1.00 79.75 80 LYS A CA 1
ATOM 611 C C . LYS A 1 80 ? 1.675 -7.406 12.884 1.00 79.75 80 LYS A C 1
ATOM 613 O O . LYS A 1 80 ? 2.116 -6.320 12.538 1.00 79.75 80 LYS A O 1
ATOM 618 N N . THR A 1 81 ? 2.437 -8.492 12.898 1.00 72.81 81 THR A N 1
ATOM 619 C CA . THR A 1 81 ? 3.860 -8.512 12.507 1.00 72.81 81 THR A CA 1
ATOM 620 C C . THR A 1 81 ? 4.073 -8.477 10.990 1.00 72.81 81 THR A C 1
ATOM 622 O O . THR A 1 81 ? 5.195 -8.591 10.503 1.00 72.81 81 THR A O 1
ATOM 625 N N . ARG A 1 82 ? 2.988 -8.357 10.221 1.00 73.56 82 ARG A N 1
ATOM 626 C CA . ARG A 1 82 ? 2.945 -8.570 8.778 1.00 73.56 82 ARG A CA 1
ATOM 627 C C . ARG A 1 82 ? 2.142 -7.465 8.110 1.00 73.56 82 ARG A C 1
ATOM 629 O O . ARG A 1 82 ? 1.026 -7.161 8.532 1.00 73.56 82 ARG A O 1
ATOM 636 N N . ILE A 1 83 ? 2.700 -6.901 7.045 1.00 78.31 83 ILE A N 1
ATOM 637 C CA . ILE A 1 83 ? 2.088 -5.799 6.309 1.00 78.31 83 ILE A CA 1
ATOM 638 C C . ILE A 1 83 ? 1.089 -6.368 5.289 1.00 78.31 83 ILE A C 1
ATOM 640 O O . ILE A 1 83 ? 1.419 -7.266 4.517 1.00 78.31 83 ILE A O 1
ATOM 644 N N . ILE A 1 84 ? -0.150 -5.873 5.307 1.00 77.62 84 ILE A N 1
ATOM 645 C CA . ILE A 1 84 ? -1.200 -6.216 4.333 1.00 77.62 84 ILE A CA 1
ATOM 646 C C . ILE A 1 84 ? -1.551 -4.983 3.485 1.00 77.62 84 ILE A C 1
ATOM 648 O O . ILE A 1 84 ? -1.252 -3.859 3.907 1.00 77.62 84 ILE A O 1
ATOM 652 N N . PRO A 1 85 ? -2.218 -5.141 2.326 1.00 79.00 85 PRO A N 1
ATOM 653 C CA . PRO A 1 85 ? -2.640 -4.005 1.501 1.00 79.00 85 PRO A CA 1
ATOM 654 C C . PRO A 1 85 ? -3.484 -2.974 2.269 1.00 79.00 85 PRO A C 1
ATOM 656 O O . PRO A 1 85 ? -3.368 -1.774 2.043 1.00 79.00 85 PRO A O 1
ATOM 659 N N . ARG A 1 86 ? -4.256 -3.413 3.273 1.00 81.94 86 ARG A N 1
ATOM 660 C CA . ARG A 1 86 ? -4.998 -2.509 4.164 1.00 81.94 86 ARG A CA 1
ATOM 661 C C . ARG A 1 86 ? -4.104 -1.630 5.043 1.00 81.94 86 ARG A C 1
ATOM 663 O O . ARG A 1 86 ? -4.466 -0.490 5.287 1.00 81.94 86 ARG A O 1
ATOM 670 N N . HIS A 1 87 ? -2.934 -2.102 5.476 1.00 85.31 87 HIS A N 1
ATOM 671 C CA . HIS A 1 87 ? -1.993 -1.262 6.231 1.00 85.31 87 HIS A CA 1
ATOM 672 C C . HIS A 1 87 ? -1.374 -0.175 5.343 1.00 85.31 87 HIS A C 1
ATOM 674 O O . HIS A 1 87 ? -1.167 0.935 5.811 1.00 85.31 87 HIS A O 1
ATOM 680 N N . HIS A 1 88 ? -1.166 -0.460 4.054 1.00 81.38 88 HIS A N 1
ATOM 681 C CA . HIS A 1 88 ? -0.740 0.549 3.080 1.00 81.38 88 HIS A CA 1
ATOM 682 C C . HIS A 1 88 ? -1.833 1.583 2.829 1.00 81.38 88 HIS A C 1
ATOM 684 O O . HIS A 1 88 ? -1.561 2.777 2.836 1.00 81.38 88 HIS A O 1
ATOM 690 N N . GLN A 1 89 ? -3.082 1.136 2.670 1.00 83.19 89 GLN A N 1
ATOM 691 C CA . GLN A 1 89 ? -4.218 2.042 2.533 1.00 83.19 89 GLN A CA 1
ATOM 692 C C . GLN A 1 89 ? -4.368 2.947 3.761 1.00 83.19 89 GLN A C 1
ATOM 694 O O . GLN A 1 89 ? -4.615 4.135 3.603 1.00 83.19 89 GLN A O 1
ATOM 699 N N . LEU A 1 90 ? -4.204 2.407 4.971 1.00 86.62 90 LEU A N 1
ATOM 700 C CA . LEU A 1 90 ? -4.232 3.203 6.199 1.00 86.62 90 LEU A CA 1
ATOM 701 C C . LEU A 1 90 ? -3.067 4.200 6.240 1.00 86.62 90 LEU A C 1
ATOM 703 O O . LEU A 1 90 ? -3.308 5.378 6.453 1.00 86.62 90 LEU A O 1
ATOM 707 N N . ALA A 1 91 ? -1.836 3.762 5.974 1.00 85.44 91 ALA A N 1
ATOM 708 C CA . ALA A 1 91 ? -0.658 4.629 5.959 1.00 85.44 91 ALA A CA 1
ATOM 709 C C . ALA A 1 91 ? -0.783 5.785 4.951 1.00 85.44 91 ALA A C 1
ATOM 711 O O . ALA A 1 91 ? -0.570 6.937 5.304 1.00 85.44 91 ALA A O 1
ATOM 712 N N . ILE A 1 92 ? -1.206 5.491 3.720 1.00 84.31 92 ILE A N 1
ATOM 713 C CA . ILE A 1 92 ? -1.315 6.480 2.639 1.00 84.31 92 ILE A CA 1
ATOM 714 C C . ILE A 1 92 ? -2.482 7.444 2.856 1.00 84.31 92 ILE A C 1
ATOM 716 O O . ILE A 1 92 ? -2.391 8.601 2.471 1.00 84.31 92 ILE A O 1
ATOM 720 N N . ARG A 1 93 ? -3.600 6.980 3.428 1.00 84.62 93 ARG A N 1
ATOM 721 C CA . ARG A 1 93 ? -4.783 7.827 3.651 1.00 84.62 93 ARG A CA 1
ATOM 722 C C . ARG A 1 93 ? -4.713 8.634 4.945 1.00 84.62 93 ARG A C 1
ATOM 724 O O . ARG A 1 93 ? -5.415 9.634 5.032 1.00 84.62 93 ARG A O 1
ATOM 731 N N . ASN A 1 94 ? -3.910 8.200 5.917 1.00 85.69 94 ASN A N 1
ATOM 732 C CA . ASN A 1 94 ? -3.655 8.955 7.144 1.00 85.69 94 ASN A CA 1
ATOM 733 C C . ASN A 1 94 ? -2.582 10.037 6.963 1.00 85.69 94 ASN A C 1
ATOM 735 O O . ASN A 1 94 ? -2.557 10.977 7.748 1.00 85.69 94 ASN A O 1
ATOM 739 N N . ASP A 1 95 ? -1.720 9.918 5.953 1.00 86.62 95 ASP A N 1
ATOM 740 C CA . ASP A 1 95 ? -0.697 10.914 5.649 1.00 86.62 95 ASP A CA 1
ATOM 741 C C . ASP A 1 95 ? -1.192 11.938 4.610 1.00 86.62 95 ASP A C 1
ATOM 743 O O . ASP A 1 95 ? -1.722 11.575 3.557 1.00 86.62 95 ASP A O 1
ATOM 747 N N . GLU A 1 96 ? -1.051 13.233 4.899 1.00 81.50 96 GLU A N 1
ATOM 748 C CA . GLU A 1 96 ? -1.606 14.296 4.051 1.00 81.50 96 GLU A CA 1
ATOM 749 C C . GLU A 1 96 ? -0.859 14.470 2.724 1.00 81.50 96 GLU A C 1
ATOM 751 O O . GLU A 1 96 ? -1.483 14.776 1.698 1.00 81.50 96 GLU A O 1
ATOM 756 N N . GLU A 1 97 ? 0.460 14.286 2.723 1.00 82.44 97 GLU A N 1
ATOM 757 C CA . GLU A 1 97 ? 1.297 14.456 1.537 1.00 82.44 97 GLU A CA 1
ATOM 758 C C . GLU A 1 97 ? 1.108 13.273 0.591 1.00 82.44 97 GLU A C 1
ATOM 760 O O . GLU A 1 97 ? 0.838 13.456 -0.602 1.00 82.44 97 GLU A O 1
ATOM 765 N N . LEU A 1 98 ? 1.121 12.055 1.133 1.00 77.44 98 LEU A N 1
ATOM 766 C CA . LEU A 1 98 ? 0.878 10.831 0.381 1.00 77.44 98 LEU A CA 1
ATOM 767 C C . LEU A 1 98 ? -0.562 10.742 -0.121 1.00 77.44 98 LEU A C 1
ATOM 769 O O . LEU A 1 98 ? -0.772 10.309 -1.255 1.00 77.44 98 LEU A O 1
ATOM 773 N N . ASN A 1 99 ? -1.560 11.190 0.647 1.00 81.88 99 ASN A N 1
ATOM 774 C CA . ASN A 1 99 ? -2.952 11.184 0.192 1.00 81.88 99 ASN A CA 1
ATOM 775 C C . ASN A 1 99 ? -3.178 12.164 -0.970 1.00 81.88 99 ASN A C 1
ATOM 777 O O . ASN A 1 99 ? -3.914 11.844 -1.905 1.00 81.88 99 ASN A O 1
ATOM 781 N N . LYS A 1 100 ? -2.521 13.334 -0.963 1.00 79.69 100 LYS A N 1
ATOM 782 C CA . LYS A 1 100 ? -2.555 14.274 -2.099 1.00 79.69 100 LYS A CA 1
ATOM 783 C C . LYS A 1 100 ? -1.828 13.692 -3.311 1.00 79.69 100 LYS A C 1
ATOM 7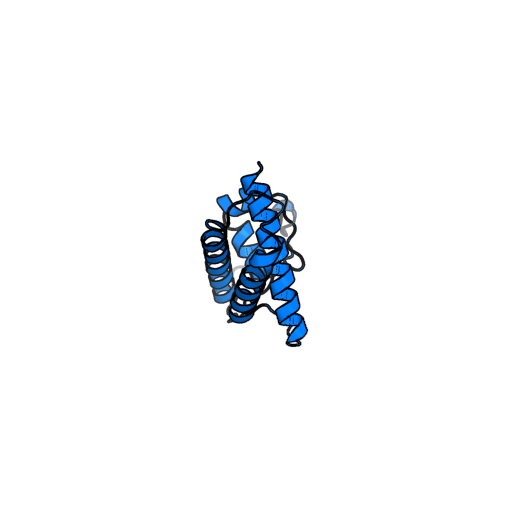85 O O . LYS A 1 100 ? -2.379 13.693 -4.416 1.00 79.69 100 LYS A O 1
ATOM 790 N N . LEU A 1 101 ? -0.634 13.140 -3.094 1.00 72.38 101 LEU A N 1
ATOM 791 C CA . LEU A 1 101 ? 0.218 12.573 -4.139 1.00 72.38 101 LEU A CA 1
ATOM 792 C C . LEU A 1 101 ? -0.410 11.338 -4.808 1.00 72.38 101 LEU A C 1
ATOM 794 O O . LEU A 1 101 ? -0.271 11.157 -6.019 1.00 72.38 101 LEU A O 1
ATOM 798 N N . LEU A 1 102 ? -1.127 10.516 -4.036 1.00 70.81 102 LEU A N 1
ATOM 799 C CA . LEU A 1 102 ? -1.729 9.244 -4.453 1.00 70.81 102 LEU A CA 1
ATOM 800 C C . LEU A 1 102 ? -3.267 9.297 -4.526 1.00 70.81 102 LEU A C 1
ATOM 802 O O . LEU A 1 102 ? -3.926 8.259 -4.570 1.00 70.81 102 LEU A O 1
ATOM 806 N N . SER A 1 103 ? -3.854 10.494 -4.594 1.00 74.00 103 SER A N 1
ATOM 807 C CA . SER A 1 103 ? -5.311 10.701 -4.656 1.00 74.00 103 SER A CA 1
ATOM 808 C C . SER A 1 103 ? -5.994 9.923 -5.792 1.00 74.00 103 SER A C 1
ATOM 810 O O . SER A 1 103 ? -7.075 9.369 -5.593 1.00 74.00 103 SER A O 1
ATOM 812 N N . GLY A 1 104 ? -5.336 9.808 -6.951 1.00 72.38 104 GLY A N 1
ATOM 813 C CA . GLY A 1 104 ? -5.797 9.052 -8.124 1.00 72.38 104 GLY A CA 1
ATOM 814 C C . GLY A 1 104 ? -5.242 7.627 -8.245 1.00 72.38 104 GLY A C 1
ATOM 815 O O . GLY A 1 104 ? -5.158 7.099 -9.356 1.00 72.38 104 GLY A O 1
ATOM 816 N N . VAL A 1 105 ? -4.762 7.027 -7.152 1.00 68.12 105 VAL A N 1
ATOM 817 C CA . VAL A 1 105 ? -4.196 5.668 -7.128 1.00 68.12 105 VAL A CA 1
ATOM 818 C C . VAL A 1 105 ? -5.145 4.741 -6.376 1.00 68.12 105 VAL A C 1
ATOM 820 O O . VAL A 1 105 ? -5.552 5.020 -5.246 1.00 68.12 105 VAL A O 1
ATOM 823 N N . THR A 1 106 ? -5.483 3.610 -6.990 1.00 72.31 106 THR A N 1
ATOM 824 C CA . THR A 1 106 ? -6.305 2.574 -6.360 1.00 72.31 106 THR A CA 1
ATOM 825 C C . THR A 1 106 ? -5.411 1.468 -5.816 1.00 72.31 106 THR A C 1
ATOM 827 O O . THR A 1 106 ? -4.725 0.789 -6.574 1.00 72.31 106 THR A O 1
ATOM 830 N N . ILE A 1 107 ? -5.438 1.259 -4.499 1.00 71.62 107 ILE A N 1
ATOM 831 C CA . ILE A 1 107 ? -4.743 0.138 -3.858 1.00 71.62 107 ILE A CA 1
ATOM 832 C C . ILE A 1 107 ? -5.682 -1.068 -3.835 1.00 71.62 107 ILE A C 1
ATOM 834 O O . ILE A 1 107 ? -6.670 -1.094 -3.094 1.00 71.62 107 ILE A O 1
ATOM 838 N N . ALA A 1 108 ? -5.373 -2.081 -4.642 1.00 65.38 108 ALA A N 1
ATOM 839 C CA . ALA A 1 108 ? -6.107 -3.341 -4.634 1.00 65.38 108 ALA A CA 1
ATOM 840 C C . ALA A 1 108 ? -6.069 -3.983 -3.231 1.00 65.38 108 ALA A C 1
ATOM 842 O O . ALA A 1 108 ? -5.042 -3.973 -2.557 1.00 65.38 108 ALA A O 1
ATOM 843 N N . GLN A 1 109 ? -7.202 -4.523 -2.769 1.00 73.50 109 GLN A N 1
ATOM 844 C CA . GLN A 1 109 ? -7.376 -5.132 -1.435 1.00 73.50 109 GLN A CA 1
ATOM 845 C C . GLN A 1 109 ? -7.144 -4.205 -0.215 1.00 73.50 109 GLN A C 1
ATOM 847 O O . GLN A 1 109 ? -7.115 -4.677 0.924 1.00 73.50 109 GLN A O 1
ATOM 852 N N . GLY A 1 110 ? -7.014 -2.886 -0.405 1.00 75.06 110 GLY A N 1
ATOM 853 C CA . GLY A 1 110 ? -6.844 -1.927 0.697 1.00 75.06 110 GLY A CA 1
ATOM 854 C C . GLY A 1 110 ? -8.136 -1.600 1.463 1.00 75.06 110 GLY A C 1
ATOM 855 O O . GLY A 1 110 ? -8.113 -1.334 2.670 1.00 75.06 110 GLY A O 1
ATOM 856 N N . GLY A 1 111 ? -9.282 -1.647 0.779 1.00 82.94 111 GLY A N 1
ATOM 857 C CA . GLY A 1 111 ? -10.561 -1.142 1.291 1.00 82.94 111 GLY A CA 1
ATOM 858 C C . GLY A 1 111 ? -10.535 0.377 1.524 1.00 82.94 111 GLY A C 1
ATOM 859 O O . GLY A 1 111 ? -9.728 1.089 0.933 1.00 82.94 111 GLY A O 1
ATOM 860 N N . VAL A 1 112 ? -11.404 0.888 2.399 1.00 83.94 112 VAL A N 1
ATOM 861 C CA . VAL A 1 112 ? -11.487 2.328 2.727 1.00 83.94 112 VAL A CA 1
ATOM 862 C C . VAL A 1 112 ? -11.260 2.598 4.216 1.00 83.94 112 VAL A C 1
ATOM 864 O O . VAL A 1 112 ? -11.397 1.680 5.037 1.00 83.94 112 VAL A O 1
ATOM 867 N N . LEU A 1 113 ? -10.875 3.836 4.546 1.00 82.06 113 LEU A N 1
ATOM 868 C CA . LEU A 1 113 ? -10.775 4.318 5.925 1.00 82.06 113 LEU A CA 1
ATOM 869 C C . LEU A 1 113 ? -12.181 4.294 6.562 1.00 82.06 113 LEU A C 1
ATOM 871 O O . LEU A 1 113 ? -13.130 4.725 5.903 1.00 82.06 113 LEU A O 1
ATOM 875 N N . PRO A 1 114 ? -12.356 3.786 7.794 1.00 80.00 114 PRO A N 1
ATOM 876 C CA . PRO A 1 114 ? -13.648 3.837 8.468 1.00 80.00 114 PRO A CA 1
ATOM 877 C C . PRO A 1 114 ? -14.077 5.292 8.686 1.00 80.00 114 PRO A C 1
ATOM 879 O O . PRO A 1 114 ? -13.424 6.023 9.424 1.00 80.00 114 PRO A O 1
ATOM 882 N N . ASN A 1 115 ? -15.166 5.712 8.045 1.00 83.69 115 ASN A N 1
ATOM 883 C CA . ASN A 1 115 ? -15.758 7.031 8.237 1.00 83.69 115 ASN A CA 1
ATOM 884 C C . ASN A 1 115 ? -17.285 6.903 8.195 1.00 83.69 115 ASN A C 1
ATOM 886 O O . ASN A 1 115 ? -17.839 6.479 7.181 1.00 83.69 115 ASN A O 1
ATOM 890 N N . ILE A 1 116 ? -17.959 7.235 9.296 1.00 84.25 116 ILE A N 1
ATOM 891 C CA . ILE A 1 116 ? -19.422 7.201 9.404 1.00 84.25 116 ILE A CA 1
ATOM 892 C C . ILE A 1 116 ? -19.895 8.639 9.588 1.00 84.25 116 ILE A C 1
ATOM 894 O O . ILE A 1 116 ? -19.494 9.307 10.539 1.00 84.25 116 ILE A O 1
ATOM 898 N N . GLN A 1 117 ? -20.756 9.110 8.685 1.00 79.75 117 GLN A N 1
ATOM 899 C CA . GLN A 1 117 ? -21.353 10.440 8.790 1.00 79.75 117 GLN A CA 1
ATOM 900 C C . GLN A 1 117 ? -22.174 10.546 10.079 1.00 79.75 117 GLN A C 1
ATOM 902 O O . GLN A 1 117 ? -22.948 9.641 10.390 1.00 79.75 117 GLN A O 1
ATOM 907 N N . ALA A 1 118 ? -22.054 11.661 10.806 1.00 79.62 118 ALA A N 1
ATOM 908 C CA . ALA A 1 118 ? -22.717 11.850 12.103 1.00 79.62 118 ALA A CA 1
ATOM 909 C C . ALA A 1 118 ? -24.250 11.702 12.035 1.00 79.62 118 ALA A C 1
ATOM 911 O O . ALA A 1 118 ? -24.878 11.329 13.020 1.00 79.62 118 ALA A O 1
ATOM 912 N N . VAL A 1 119 ? -24.841 11.932 10.858 1.00 86.88 119 VAL A N 1
ATOM 913 C CA . VAL A 1 119 ? -26.273 11.731 10.579 1.00 86.88 119 VAL A CA 1
ATOM 914 C C . VAL A 1 119 ? -26.704 10.259 10.618 1.00 86.88 119 VAL A C 1
ATOM 916 O O . VAL A 1 119 ? -27.862 9.966 10.895 1.00 86.88 119 VAL A O 1
ATOM 919 N N . LEU A 1 120 ? -25.777 9.335 10.348 1.00 83.81 120 LEU A N 1
ATOM 920 C CA . LEU A 1 120 ? -26.010 7.889 10.348 1.00 83.81 120 LEU A CA 1
ATOM 921 C C . LEU A 1 120 ? -25.743 7.256 11.715 1.00 83.81 120 LEU A C 1
ATOM 923 O O . LEU A 1 120 ? -26.067 6.086 11.919 1.00 83.81 120 LEU A O 1
ATOM 927 N N . LEU A 1 121 ? -25.139 7.997 12.650 1.00 80.31 121 LEU A N 1
ATOM 928 C CA . LEU A 1 121 ? -24.983 7.510 14.011 1.00 80.31 121 LEU A CA 1
ATOM 929 C C . LEU A 1 121 ? -26.363 7.480 14.682 1.00 80.31 121 LEU A C 1
ATOM 931 O O . LEU A 1 121 ? -27.104 8.464 14.600 1.00 80.31 121 LEU A O 1
ATOM 935 N N . PRO A 1 122 ? -26.725 6.379 15.362 1.00 83.62 122 PRO A N 1
ATOM 936 C CA . PRO A 1 122 ? -27.957 6.343 16.131 1.00 83.62 122 PRO A CA 1
ATOM 937 C C . PRO A 1 122 ? -27.944 7.492 17.145 1.00 83.62 122 PRO A C 1
ATOM 939 O O . PRO A 1 122 ? -26.938 7.727 17.822 1.00 83.62 122 PRO A O 1
ATOM 942 N N . LYS A 1 123 ? -29.056 8.231 17.239 1.00 76.19 123 LYS A N 1
ATOM 943 C CA . LYS A 1 123 ? -29.214 9.286 18.249 1.00 76.19 123 LYS A CA 1
ATOM 944 C C . LYS A 1 123 ? -28.960 8.668 19.626 1.00 76.19 123 LYS A C 1
ATOM 946 O O . LYS A 1 123 ? -29.497 7.604 19.921 1.00 76.19 123 LYS A O 1
ATOM 951 N N . LYS A 1 124 ? -28.114 9.313 20.440 1.00 65.81 124 LYS A N 1
ATOM 952 C CA . LYS A 1 124 ? -27.752 8.842 21.786 1.00 65.81 124 LYS A CA 1
ATOM 953 C C . LYS A 1 124 ? -29.024 8.504 22.574 1.00 65.81 124 LYS A C 1
ATOM 955 O O . LYS A 1 124 ? -29.770 9.403 22.939 1.00 65.81 124 LYS A O 1
ATOM 960 N N . THR A 1 125 ? -29.247 7.226 22.860 1.00 60.91 125 THR A N 1
ATOM 961 C CA . THR A 1 125 ? -30.099 6.805 23.974 1.00 60.91 125 THR A CA 1
ATOM 962 C C . THR A 1 125 ? -29.313 7.058 25.255 1.00 60.91 125 THR A C 1
ATOM 964 O O . THR A 1 125 ? -28.229 6.492 25.432 1.00 60.91 125 THR A O 1
ATOM 967 N N . GLU A 1 126 ? -29.812 7.941 26.115 1.00 61.16 126 GLU A N 1
ATOM 968 C CA . GLU A 1 126 ? -29.256 8.174 27.447 1.00 61.16 126 GLU A CA 1
ATOM 969 C C . GLU A 1 126 ? -29.223 6.839 28.207 1.00 61.16 126 GLU A C 1
ATOM 971 O O . GLU A 1 126 ? -30.233 6.142 28.310 1.00 61.16 126 GLU A O 1
ATOM 976 N N . LYS A 1 127 ? -28.043 6.421 28.682 1.00 58.22 127 LYS A N 1
ATOM 977 C CA . LYS A 1 127 ? -27.945 5.240 29.549 1.00 58.22 127 LYS A CA 1
ATOM 978 C C . LYS A 1 127 ? -28.588 5.608 30.891 1.00 58.22 127 LYS A C 1
ATOM 980 O O . LYS A 1 127 ? -28.185 6.631 31.445 1.00 58.22 127 LYS A O 1
ATOM 985 N N . PRO A 1 128 ? -29.525 4.809 31.437 1.00 50.12 128 PRO A N 1
ATOM 986 C CA . PRO A 1 128 ? -30.062 5.082 32.761 1.00 50.12 128 PRO A CA 1
ATOM 987 C C . PRO A 1 128 ? -28.907 5.018 33.760 1.00 50.12 128 PRO A C 1
ATOM 989 O O . PRO A 1 128 ? -28.125 4.061 33.758 1.00 50.12 128 PRO A O 1
ATOM 992 N N . ALA A 1 129 ? -28.765 6.073 34.561 1.00 53.28 129 ALA A N 1
ATOM 993 C CA . ALA A 1 129 ? -27.825 6.098 35.667 1.00 53.28 129 ALA A CA 1
ATOM 994 C C . ALA A 1 129 ? -28.125 4.887 36.560 1.00 53.28 129 ALA A C 1
ATOM 996 O O . ALA A 1 129 ? -29.251 4.720 37.029 1.00 53.28 129 ALA A O 1
ATOM 997 N N . LYS A 1 130 ? -27.140 4.001 36.726 1.00 50.22 130 LYS A N 1
ATOM 998 C CA . LYS A 1 130 ? -27.231 2.931 37.718 1.00 50.22 130 LYS A CA 1
ATOM 999 C C . LYS A 1 130 ? -27.284 3.603 39.091 1.00 50.22 130 LYS A C 1
ATOM 1001 O O . LYS A 1 130 ? -26.349 4.328 39.426 1.00 50.22 130 LYS A O 1
ATOM 1006 N N . ALA A 1 131 ? -28.400 3.392 39.787 1.00 53.31 131 ALA A N 1
ATOM 1007 C CA . ALA A 1 131 ? -28.569 3.688 41.205 1.00 53.31 131 ALA A CA 1
ATOM 1008 C C . ALA A 1 131 ? -27.572 2.891 42.058 1.00 53.31 131 ALA A C 1
ATOM 1010 O O . ALA A 1 131 ? -27.186 1.779 41.617 1.00 53.31 131 ALA A O 1
#

Organism: Artemia franciscana (NCBI:txid6661)

Solvent-accessible surface area (backbone atoms only — not comparable to full-atom values): 7860 Å² total; per-residue (Å²): 110,70,68,60,53,50,53,49,54,50,48,54,50,48,51,50,46,13,46,49,49,16,48,75,70,76,33,100,52,53,46,74,66,30,46,54,46,32,53,52,52,50,60,62,50,44,78,71,57,68,83,79,60,99,71,81,94,75,64,71,63,57,60,56,48,53,56,48,51,42,12,45,50,43,12,51,76,70,76,32,101,57,44,46,50,38,22,43,41,49,33,35,67,73,32,70,68,50,31,64,76,42,64,92,58,85,64,76,82,20,77,76,81,94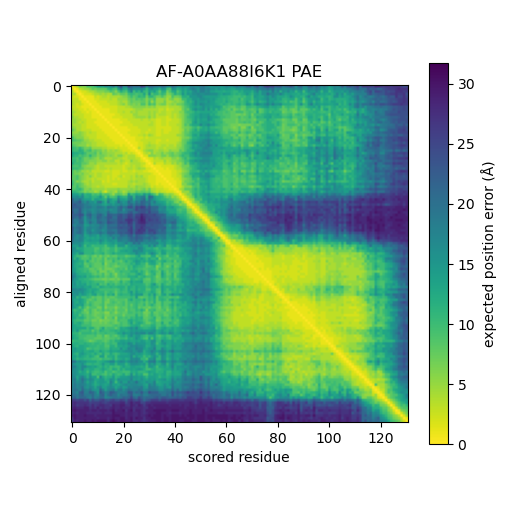,78,78,60,76,87,76,49,78,78,84,74,80,75,80,79,82,127

Nearest PDB structures (foldseek):
  5av8-assembly1_C  TM=7.340E-01  e=6.984E-08  Homo sapiens
  1p3l-assembly1_C  TM=7.090E-01  e=4.135E-08  Xenopus laevis
  8guk-assembly1_G  TM=6.392E-01  e=7.403E-08  Homo sapiens
  6jm9-assembly1_C  TM=6.005E-01  e=4.383E-08  Xenopus laevis
  6x0n-assembly1_g  TM=6.191E-01  e=1.250E-07  Xenopus laevis

Radius of gyration: 19.42 Å; Cα contacts (8 Å, |Δi|>4): 93; chains: 1; bounding box: 50×36×66 Å

Sequence (131 aa):
MALQEASKAYLIGLYEDTNLCAIHAKRVTIMPKDIQLARRIRQLCRASWCRGTRLPCSGDGVFAAEVLELAGNAARDNKKTRIIPRHHQLAIRNDEELNKLLSGVTIAQGGVLPNIQAVLLPKKTEKPAKA

InterPro domains:
  IPR000164 Histone H3/CENP-A [SM00428] (1-46)
  IPR002119 Histone H2A [PR00620] (62-75)
  IPR002119 Histone H2A [PR00620] (76-90)
  IPR002119 Histone H2A [PR00620] (104-122)
  IPR002119 Histone H2A [PTHR23430] (63-125)
  IPR002119 Histone H2A [SM00414] (22-127)
  IPR007125 Core Histone H2A/H2B/H3 domain [PF00125] (2-41)
  IPR009072 Histone-fold [G3DSA:1.10.20.10] (1-44)
  IPR009072 Histone-fold [G3DSA:1.10.20.10] (61-131)
  IPR009072 Histone-fold [SSF47113] (1-42)
  IPR009072 Histone-fold [SSF47113] (63-129)
  IPR032454 Histone H2A, C-terminal domain [PF16211] (96-130)
  IPR061508 Histone H2A, histone fold [cd00074] (63-108)

Secondary structure (DSSP, 8-state):
-HHHHHHHHHHHHHHHHHHHHHHHTT-SS--HHHHHHHHHHHHHHHHHHTTT----TTSHHHHHHHHHHHHHHHHHHTT-SS--HHHHHHHHHHSHHHHHHTTT---TT--------GGGSPP-PPPPPP-

Mean predicted aligned error: 12.66 Å